Protein AF-M1MCZ2-F1 (afdb_monomer_lite)

Radius of gyration: 15.48 Å; chains: 1; bounding box: 37×19×55 Å

Structure (mmCIF, N/CA/C/O backbone):
data_AF-M1MCZ2-F1
#
_entry.id   AF-M1MCZ2-F1
#
loop_
_atom_site.group_PDB
_atom_site.id
_atom_site.type_symbol
_atom_site.label_atom_id
_atom_site.label_alt_id
_atom_site.label_comp_id
_atom_site.label_asym_id
_atom_site.label_entity_id
_atom_site.label_seq_id
_atom_site.pdbx_PDB_ins_code
_atom_site.Cartn_x
_atom_site.Cartn_y
_atom_site.Cartn_z
_atom_site.occupancy
_atom_site.B_iso_or_equiv
_atom_site.auth_seq_id
_atom_site.auth_comp_id
_atom_site.auth_asym_id
_atom_site.auth_atom_id
_atom_site.pdbx_PDB_model_num
ATOM 1 N N . MET A 1 1 ? 2.172 0.831 -41.152 1.00 47.84 1 MET A N 1
ATOM 2 C CA . MET A 1 1 ? 2.731 0.422 -39.843 1.00 47.84 1 MET A CA 1
ATOM 3 C C . MET A 1 1 ? 2.855 1.628 -38.897 1.00 47.84 1 MET A C 1
ATOM 5 O O . MET A 1 1 ? 3.911 1.875 -38.351 1.00 47.84 1 MET A O 1
ATOM 9 N N . PHE A 1 2 ? 1.785 2.411 -38.730 1.00 49.66 2 PHE A N 1
ATOM 10 C CA . PHE A 1 2 ? 1.726 3.553 -37.791 1.00 49.66 2 PHE A CA 1
ATOM 11 C C . PHE A 1 2 ? 0.605 3.340 -36.755 1.00 49.66 2 PHE A C 1
ATOM 13 O O . PHE A 1 2 ? 0.713 3.738 -35.603 1.00 49.66 2 PHE A O 1
ATOM 20 N N . ILE A 1 3 ? -0.438 2.600 -37.149 1.00 53.81 3 ILE A N 1
ATOM 21 C CA . ILE A 1 3 ? -1.619 2.287 -36.334 1.00 53.81 3 ILE A CA 1
ATOM 22 C C . ILE A 1 3 ? -1.286 1.341 -35.161 1.00 53.81 3 ILE A C 1
ATOM 24 O O . ILE A 1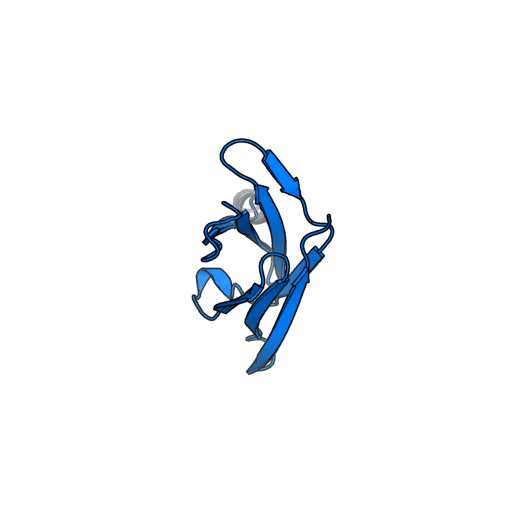 3 ? -1.830 1.505 -34.076 1.00 53.81 3 ILE A O 1
ATOM 28 N N . LEU A 1 4 ? -0.341 0.406 -35.333 1.00 50.59 4 LEU A N 1
ATOM 29 C CA . LEU A 1 4 ? 0.106 -0.490 -34.251 1.00 50.59 4 LEU A CA 1
ATOM 30 C C . LEU A 1 4 ? 0.876 0.249 -33.143 1.00 50.59 4 LEU A C 1
ATOM 32 O O . LEU A 1 4 ? 0.800 -0.147 -31.985 1.00 50.59 4 LEU A O 1
ATOM 36 N N . PHE A 1 5 ? 1.576 1.339 -33.479 1.00 49.56 5 PHE A N 1
ATOM 37 C CA . PHE A 1 5 ? 2.362 2.108 -32.510 1.00 49.56 5 PHE A CA 1
ATOM 38 C C . PHE A 1 5 ? 1.463 2.955 -31.595 1.00 49.56 5 PHE A C 1
ATOM 40 O O . PHE A 1 5 ? 1.713 3.048 -30.400 1.00 49.56 5 PHE A O 1
ATOM 47 N N . LEU A 1 6 ? 0.361 3.499 -32.128 1.00 51.62 6 LEU A N 1
ATOM 48 C CA . LEU A 1 6 ? -0.627 4.254 -31.344 1.00 51.62 6 LEU A CA 1
ATOM 49 C C . LEU A 1 6 ? -1.407 3.374 -30.355 1.00 51.62 6 LEU A C 1
ATOM 51 O O . LEU A 1 6 ? -1.767 3.840 -29.277 1.00 51.62 6 LEU A O 1
ATOM 55 N N . TYR A 1 7 ? -1.632 2.098 -30.686 1.00 51.38 7 TYR A N 1
ATOM 56 C CA . TYR A 1 7 ? -2.371 1.177 -29.816 1.00 51.38 7 TYR A CA 1
ATOM 57 C C . TYR A 1 7 ? -1.615 0.870 -28.513 1.00 51.38 7 TYR A C 1
ATOM 59 O O . TYR A 1 7 ? -2.226 0.829 -27.449 1.00 51.38 7 TYR A O 1
ATOM 67 N N . ALA A 1 8 ? -0.285 0.733 -28.568 1.00 50.44 8 ALA A N 1
ATOM 68 C CA . ALA A 1 8 ? 0.556 0.525 -27.383 1.00 50.44 8 ALA A CA 1
ATOM 69 C C . ALA A 1 8 ? 0.620 1.761 -26.460 1.00 50.44 8 ALA A C 1
ATOM 71 O O . ALA A 1 8 ? 0.868 1.630 -25.265 1.00 50.44 8 ALA A O 1
ATOM 72 N N . ILE A 1 9 ? 0.352 2.952 -27.005 1.00 52.84 9 ILE A N 1
ATOM 73 C CA . ILE A 1 9 ? 0.318 4.234 -26.284 1.00 52.84 9 ILE A CA 1
ATOM 74 C C . ILE A 1 9 ? -1.066 4.466 -25.630 1.00 52.84 9 ILE A C 1
ATOM 76 O O . ILE A 1 9 ? -1.214 5.339 -24.791 1.00 52.84 9 ILE A O 1
ATOM 80 N N . CYS A 1 10 ? -2.114 3.699 -25.950 1.00 50.75 10 CYS A N 1
ATOM 81 C CA . CYS A 1 10 ? -3.462 3.989 -25.425 1.00 50.75 10 CYS A CA 1
ATOM 82 C C . CYS A 1 10 ? -3.882 3.191 -24.185 1.00 50.75 10 CYS A C 1
ATOM 84 O O . CYS A 1 10 ? -4.921 3.500 -23.606 1.00 50.75 10 CYS A O 1
ATOM 86 N N . PHE A 1 11 ? -3.110 2.192 -23.750 1.00 53.72 11 PHE A N 1
ATOM 87 C CA . PHE A 1 11 ? -3.497 1.347 -22.617 1.00 53.72 11 PHE A CA 1
ATOM 88 C C . PHE A 1 11 ? -2.401 1.338 -21.552 1.00 53.72 11 PHE A C 1
ATOM 90 O O . PHE A 1 11 ? -1.529 0.467 -21.586 1.00 53.72 11 PHE A O 1
ATOM 97 N N . PRO A 1 12 ? -2.415 2.297 -20.606 1.00 60.22 12 PRO A N 1
ATOM 98 C CA . PRO A 1 12 ? -1.565 2.196 -19.429 1.00 60.22 12 PRO A CA 1
ATOM 99 C C . PRO A 1 12 ? -1.866 0.870 -18.723 1.00 60.22 12 PRO A C 1
ATOM 101 O O . PRO A 1 12 ? -3.018 0.551 -18.425 1.00 60.22 12 PRO A O 1
ATOM 104 N N . SER A 1 13 ? -0.829 0.071 -18.479 1.00 70.12 13 SER A N 1
ATOM 105 C CA . SER A 1 13 ? -0.972 -1.161 -17.707 1.00 70.12 13 SER A CA 1
ATOM 106 C C . SER A 1 13 ? -1.212 -0.774 -16.251 1.00 70.12 13 SER A C 1
ATOM 108 O O . SER A 1 13 ? -0.287 -0.315 -15.583 1.00 70.12 13 SER A O 1
ATOM 110 N N . SER A 1 14 ? -2.438 -0.959 -15.761 1.00 82.44 14 SER A N 1
ATOM 111 C CA . SER A 1 14 ? -2.790 -0.764 -14.352 1.00 82.44 14 SER A CA 1
ATOM 112 C C . SER A 1 14 ? -2.793 -2.093 -13.598 1.00 82.44 14 SER A C 1
ATOM 1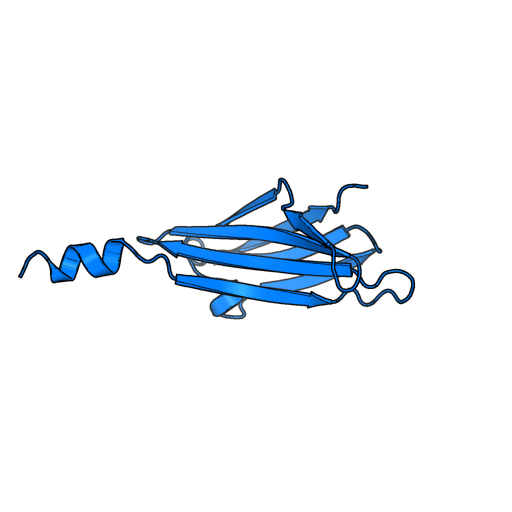14 O O . SER A 1 14 ? -3.425 -3.054 -14.052 1.00 82.44 14 SER A O 1
ATOM 116 N N . LYS A 1 15 ? -2.159 -2.153 -12.426 1.00 89.69 15 LYS A N 1
ATOM 117 C CA . LYS A 1 15 ? -2.226 -3.305 -11.515 1.00 89.69 15 LYS A CA 1
ATOM 118 C C . LYS A 1 15 ? -2.623 -2.870 -10.114 1.00 89.69 15 LYS A C 1
ATOM 120 O O . LYS A 1 15 ? -2.194 -1.830 -9.633 1.00 89.69 15 LYS A O 1
ATOM 125 N N . TYR A 1 16 ? -3.407 -3.707 -9.443 1.00 91.38 16 TYR A N 1
ATOM 126 C CA . TYR A 1 16 ? -3.880 -3.440 -8.090 1.00 91.38 16 TYR A CA 1
ATOM 127 C C . TYR A 1 16 ? -3.171 -4.329 -7.072 1.00 91.38 16 TYR A C 1
ATOM 129 O O . TYR A 1 16 ? -3.136 -5.552 -7.218 1.00 91.38 16 TYR A O 1
ATOM 137 N N . PHE A 1 17 ? -2.665 -3.712 -6.009 1.00 93.44 17 PHE A N 1
ATOM 138 C CA . PHE A 1 17 ? -2.040 -4.381 -4.872 1.00 93.44 17 PHE A CA 1
ATOM 139 C C . PHE A 1 17 ? -2.853 -4.114 -3.613 1.00 93.44 17 PHE A C 1
ATOM 141 O O . PHE A 1 17 ? -3.366 -3.015 -3.424 1.00 93.44 17 PHE A O 1
ATOM 148 N N . TYR A 1 18 ? -2.976 -5.124 -2.754 1.00 93.44 18 TYR A N 1
ATOM 149 C CA . TYR A 1 18 ? -3.837 -5.081 -1.576 1.00 93.44 18 TYR A CA 1
ATOM 150 C C . TYR A 1 18 ? -3.030 -5.446 -0.336 1.00 93.44 18 TYR A C 1
ATOM 152 O O . TYR A 1 18 ? -2.534 -6.567 -0.223 1.00 93.44 18 TYR A O 1
ATOM 160 N N . PHE A 1 19 ? -2.970 -4.533 0.625 1.00 93.25 19 PHE A N 1
ATOM 161 C CA . PHE A 1 19 ? -2.295 -4.735 1.900 1.00 93.25 19 PHE A CA 1
ATOM 162 C C . PHE A 1 19 ? -3.339 -4.673 3.008 1.00 93.25 19 PHE A C 1
ATOM 164 O O . PHE A 1 19 ? -3.986 -3.648 3.206 1.00 93.25 19 PHE A O 1
ATOM 171 N N . LYS A 1 20 ? -3.564 -5.793 3.696 1.00 92.62 20 LYS A N 1
ATOM 172 C CA . LYS A 1 20 ? -4.539 -5.863 4.791 1.00 92.62 20 LYS A CA 1
ATOM 173 C C . LYS A 1 20 ? -3.917 -5.324 6.077 1.00 92.62 20 LYS A C 1
ATOM 175 O O . LYS A 1 20 ? -2.775 -5.664 6.377 1.00 92.62 20 LYS A O 1
ATOM 180 N N . SER A 1 21 ? -4.687 -4.529 6.818 1.00 92.31 21 SER A N 1
ATOM 181 C CA . SER A 1 21 ? -4.340 -4.122 8.179 1.00 92.31 21 SER A CA 1
ATOM 182 C C . SER A 1 21 ? -4.196 -5.360 9.073 1.00 92.31 21 SER A C 1
ATOM 184 O O . SER A 1 21 ? -5.039 -6.260 8.986 1.00 92.31 21 SER A O 1
ATOM 186 N N . PRO A 1 22 ? -3.157 -5.430 9.923 1.00 91.94 22 PRO A N 1
ATOM 187 C CA . PRO A 1 22 ? -3.031 -6.468 10.939 1.00 91.94 22 PRO A CA 1
ATOM 188 C C . PRO A 1 22 ? -3.891 -6.191 12.186 1.00 91.94 22 PRO A C 1
ATOM 190 O O . PRO A 1 22 ? -3.983 -7.057 13.050 1.00 91.94 22 PRO A O 1
ATOM 193 N N . TYR A 1 23 ? -4.499 -5.006 12.312 1.00 87.75 23 TYR A N 1
ATOM 194 C CA . TYR A 1 23 ? -5.253 -4.611 13.504 1.00 87.75 23 TYR A CA 1
ATOM 195 C C . TYR A 1 23 ? -6.695 -5.133 13.455 1.00 87.75 23 TYR A C 1
ATOM 197 O O . TYR A 1 23 ? -7.457 -4.810 12.547 1.00 87.75 23 TYR A O 1
ATOM 205 N N . GLU A 1 24 ? -7.098 -5.920 14.456 1.00 76.38 24 GLU A N 1
ATOM 206 C CA . GLU A 1 24 ? -8.412 -6.588 14.479 1.00 76.38 24 GLU A CA 1
ATOM 207 C C . GLU A 1 24 ? -9.600 -5.619 14.566 1.00 76.38 24 GLU A C 1
ATOM 209 O O . GLU A 1 24 ? -10.663 -5.889 14.002 1.00 76.38 24 GLU A O 1
ATOM 214 N N . ASN A 1 25 ? -9.412 -4.465 15.213 1.00 74.50 25 ASN A N 1
ATOM 215 C CA . ASN A 1 25 ? -10.461 -3.457 15.393 1.00 74.50 25 ASN A CA 1
ATOM 216 C C . ASN A 1 25 ? -10.876 -2.784 14.079 1.00 74.50 25 ASN A C 1
ATOM 218 O O . ASN A 1 25 ? -11.954 -2.189 14.004 1.00 74.50 25 ASN A O 1
ATOM 222 N N . ASN A 1 26 ? -10.052 -2.875 13.027 1.00 70.00 26 ASN A N 1
ATOM 223 C CA . ASN A 1 26 ? -10.362 -2.279 11.742 1.00 70.00 26 ASN A CA 1
ATOM 224 C C . ASN A 1 26 ? -9.985 -3.185 10.558 1.00 70.00 26 ASN A C 1
ATOM 226 O O . ASN A 1 26 ? -8.834 -3.449 10.240 1.00 70.00 26 ASN A O 1
ATOM 230 N N . LYS A 1 27 ? -10.991 -3.622 9.793 1.00 82.56 27 LYS A N 1
ATOM 231 C CA . LYS A 1 27 ? -10.780 -4.367 8.536 1.00 82.56 27 LYS A CA 1
ATOM 232 C C . LYS A 1 27 ? -10.366 -3.429 7.393 1.00 82.56 27 LYS A C 1
ATOM 234 O O . LYS A 1 27 ? -10.959 -3.473 6.311 1.00 82.56 27 LYS A O 1
ATOM 239 N N . ARG A 1 28 ? -9.407 -2.534 7.651 1.00 89.81 28 ARG A N 1
ATOM 240 C CA . ARG A 1 28 ? -8.845 -1.620 6.652 1.00 89.81 28 ARG A CA 1
ATOM 241 C C . ARG A 1 28 ? -7.937 -2.381 5.700 1.00 89.81 28 ARG A C 1
ATOM 243 O O . ARG A 1 28 ? -7.210 -3.295 6.090 1.00 89.81 28 ARG A O 1
ATOM 250 N N . VAL A 1 29 ? -7.975 -1.989 4.437 1.00 92.69 29 VAL A N 1
ATOM 251 C CA . VAL A 1 29 ? -7.063 -2.471 3.404 1.00 92.69 29 VAL A CA 1
ATOM 252 C C . VAL A 1 29 ? -6.540 -1.265 2.646 1.00 92.69 29 VAL A C 1
ATOM 254 O O . VAL A 1 29 ? -7.332 -0.483 2.123 1.00 92.69 29 VAL A O 1
ATOM 257 N N . LEU A 1 30 ? -5.219 -1.134 2.579 1.00 93.75 30 LEU A N 1
ATOM 258 C CA . LEU A 1 30 ? -4.569 -0.220 1.653 1.00 93.75 30 LEU A CA 1
ATOM 259 C C . LEU A 1 30 ? -4.576 -0.866 0.270 1.00 93.75 30 LEU A C 1
ATOM 261 O O . LEU A 1 30 ? -4.126 -2.003 0.109 1.00 93.75 30 LEU A O 1
ATOM 265 N N . ILE A 1 31 ? -5.088 -0.147 -0.716 1.00 94.00 31 ILE A N 1
ATOM 266 C CA . ILE A 1 31 ? -5.079 -0.554 -2.114 1.00 94.00 31 ILE A CA 1
ATOM 267 C C . ILE A 1 31 ? -4.164 0.405 -2.864 1.00 94.00 31 ILE A C 1
ATOM 269 O O . ILE A 1 31 ? -4.299 1.619 -2.733 1.00 94.00 31 ILE A O 1
ATOM 273 N N . VAL A 1 32 ? -3.260 -0.141 -3.666 1.00 93.75 32 VAL A N 1
ATOM 274 C CA . VAL A 1 32 ? -2.392 0.637 -4.552 1.00 93.75 32 VAL A CA 1
ATOM 275 C C . VAL A 1 32 ? -2.755 0.294 -5.983 1.00 93.75 32 VAL A C 1
ATOM 277 O O . VAL A 1 32 ? -2.712 -0.878 -6.354 1.00 93.75 32 VAL A O 1
ATOM 280 N N . ASN A 1 33 ? -3.121 1.297 -6.774 1.00 92.81 33 ASN A N 1
ATOM 281 C CA . ASN A 1 33 ? -3.217 1.177 -8.222 1.00 92.81 33 ASN A CA 1
ATOM 282 C C . ASN A 1 33 ? -1.899 1.656 -8.827 1.00 92.81 33 ASN A C 1
ATOM 284 O O . ASN A 1 33 ? -1.621 2.854 -8.843 1.00 92.81 33 ASN A O 1
ATOM 288 N N . GLU A 1 34 ? -1.087 0.707 -9.273 1.00 91.19 34 GLU A N 1
ATOM 289 C CA . GLU A 1 34 ? 0.162 0.963 -9.968 1.00 91.19 34 GLU A CA 1
ATOM 290 C C . GLU A 1 34 ? -0.127 1.146 -11.457 1.00 91.19 34 GLU A C 1
ATOM 292 O O . GLU A 1 34 ? -0.554 0.202 -12.125 1.00 91.19 34 GLU A O 1
ATOM 297 N N . THR A 1 35 ? 0.094 2.350 -11.977 1.00 89.50 35 THR A N 1
ATOM 298 C CA . THR A 1 35 ? -0.027 2.646 -13.408 1.00 89.50 35 THR A CA 1
ATOM 299 C C . THR A 1 35 ? 1.351 2.934 -13.974 1.00 89.50 35 THR A C 1
ATOM 301 O O . THR A 1 35 ? 2.142 3.617 -13.333 1.00 89.50 35 THR A O 1
ATOM 304 N N . TYR A 1 36 ? 1.656 2.410 -15.159 1.00 83.31 36 TYR A N 1
ATOM 305 C CA . TYR A 1 36 ? 2.919 2.693 -15.839 1.00 83.31 36 TYR A CA 1
ATOM 306 C C . TYR A 1 36 ? 2.675 3.028 -17.301 1.00 83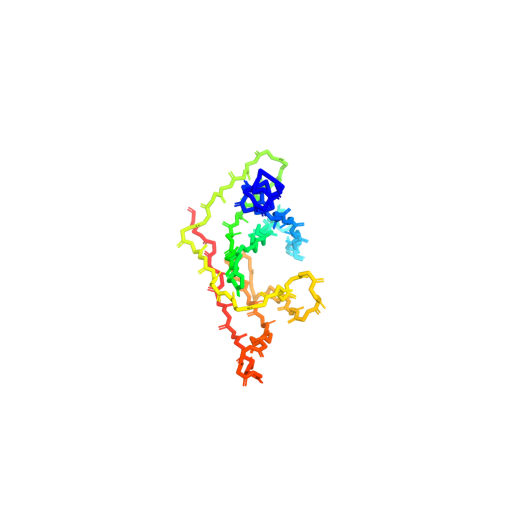.31 36 TYR A C 1
ATOM 308 O O . TYR A 1 36 ? 1.968 2.305 -18.013 1.00 83.31 36 TYR A O 1
ATOM 316 N N . PHE A 1 37 ? 3.261 4.136 -17.739 1.00 80.75 37 PHE A N 1
ATOM 317 C CA . PHE A 1 37 ? 3.077 4.670 -19.069 1.00 80.75 37 PHE A CA 1
ATOM 318 C C . PHE A 1 37 ? 4.286 5.494 -19.525 1.00 80.75 37 PHE A C 1
ATOM 320 O O . PHE A 1 37 ? 4.714 6.422 -18.849 1.00 80.75 37 PHE A O 1
ATOM 327 N N . LEU A 1 38 ? 4.828 5.163 -20.702 1.00 76.75 38 LEU A N 1
ATOM 328 C CA . LEU A 1 38 ? 5.941 5.889 -21.337 1.00 76.75 38 LEU A CA 1
ATOM 329 C C . LEU A 1 38 ? 7.144 6.166 -20.410 1.00 76.75 38 LEU A C 1
ATOM 331 O O . LEU A 1 38 ? 7.705 7.257 -20.426 1.00 76.75 38 LEU A O 1
ATOM 335 N N . GLY A 1 39 ? 7.564 5.177 -19.619 1.00 75.44 39 GLY A N 1
ATOM 336 C CA . GLY A 1 39 ? 8.763 5.299 -18.782 1.00 75.44 39 GLY A CA 1
ATOM 337 C C . GLY A 1 39 ? 8.517 5.875 -17.386 1.00 75.44 39 GLY A C 1
ATOM 338 O O . GLY A 1 39 ? 9.410 5.818 -16.551 1.00 75.44 39 GLY A O 1
ATOM 339 N N . SER A 1 40 ? 7.315 6.381 -17.114 1.00 81.19 40 SER A N 1
ATOM 340 C CA . SER A 1 40 ? 6.919 6.905 -15.809 1.00 81.19 40 SER A CA 1
ATOM 341 C C . SER A 1 40 ? 5.731 6.121 -15.278 1.00 81.19 40 SER A C 1
ATOM 343 O O . SER A 1 40 ? 4.887 5.644 -16.039 1.00 81.19 40 SER A O 1
ATOM 345 N N . GLY A 1 41 ? 5.650 5.972 -13.967 1.00 86.12 41 GLY A N 1
ATOM 346 C CA . GLY A 1 41 ? 4.486 5.396 -13.338 1.00 86.12 41 GLY A CA 1
ATOM 347 C C . GLY A 1 41 ? 4.018 6.169 -12.121 1.00 86.12 41 GLY A C 1
ATOM 348 O O . GLY A 1 41 ? 4.752 6.944 -11.512 1.00 86.12 41 GLY A O 1
ATOM 349 N N . THR A 1 42 ? 2.755 5.942 -11.788 1.00 88.69 42 THR A N 1
ATOM 350 C CA . THR A 1 42 ? 2.064 6.622 -10.699 1.00 88.69 42 THR A CA 1
ATOM 351 C C . THR A 1 42 ? 1.260 5.624 -9.887 1.00 88.69 42 THR A C 1
ATOM 353 O O . THR A 1 42 ? 0.453 4.855 -10.420 1.00 88.69 42 THR A O 1
ATOM 356 N N . GLY A 1 43 ? 1.509 5.613 -8.579 1.00 90.56 43 GLY A N 1
ATOM 357 C CA . GLY A 1 43 ? 0.821 4.804 -7.585 1.00 90.56 43 GLY A CA 1
ATOM 358 C C . GLY A 1 43 ? -0.272 5.622 -6.932 1.00 90.56 43 GLY A C 1
ATOM 359 O O . GLY A 1 43 ? 0.024 6.502 -6.127 1.00 90.56 43 GLY A O 1
ATOM 360 N N . TYR A 1 44 ? -1.524 5.321 -7.260 1.00 92.25 44 TYR A N 1
ATOM 361 C CA . TYR A 1 44 ? -2.675 5.928 -6.599 1.00 92.25 44 TYR A CA 1
ATOM 362 C C . TYR A 1 44 ? -3.091 5.085 -5.400 1.00 92.25 44 TYR A C 1
ATOM 364 O O . TYR A 1 44 ? -3.234 3.862 -5.512 1.00 92.25 44 TYR A O 1
ATOM 372 N N . PHE A 1 45 ? -3.313 5.738 -4.264 1.00 93.88 45 PHE A N 1
ATOM 373 C CA . PHE A 1 45 ? -3.702 5.065 -3.032 1.00 93.88 45 PHE A CA 1
ATOM 374 C C . PHE A 1 45 ? -5.209 5.120 -2.817 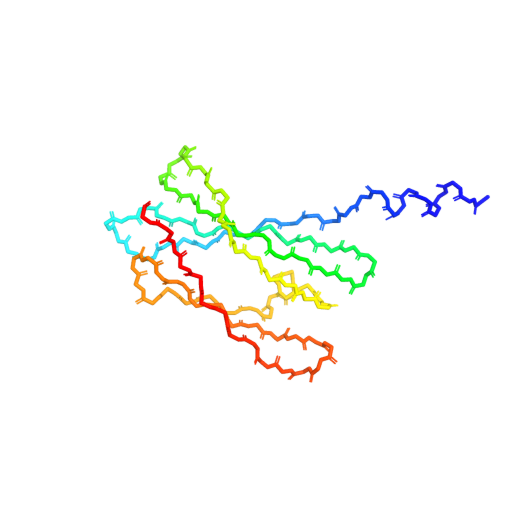1.00 93.88 45 PHE A C 1
ATOM 376 O O . PHE A 1 45 ? -5.863 6.143 -3.021 1.00 93.88 45 PHE A O 1
ATOM 383 N N . TYR A 1 46 ? -5.764 4.005 -2.357 1.00 92.94 46 TYR A N 1
ATOM 384 C CA . TYR A 1 46 ? -7.152 3.908 -1.942 1.00 92.94 46 TYR A CA 1
ATOM 385 C C . TYR A 1 46 ? -7.229 3.196 -0.602 1.00 92.94 46 TYR A C 1
ATOM 387 O O . TYR A 1 46 ? -6.498 2.246 -0.321 1.00 92.94 46 TYR A O 1
ATOM 395 N N . GLU A 1 47 ? -8.175 3.623 0.212 1.00 92.44 47 GLU A N 1
ATOM 396 C CA . GLU A 1 47 ? -8.539 2.949 1.440 1.00 92.44 47 GLU A CA 1
ATOM 397 C C . GLU A 1 47 ? -9.793 2.122 1.194 1.00 92.44 47 GLU A C 1
ATOM 399 O O . GLU A 1 47 ? -10.797 2.641 0.709 1.00 92.44 47 GLU A O 1
ATOM 404 N N . ARG A 1 48 ? -9.783 0.852 1.596 1.00 90.69 48 ARG A N 1
ATOM 405 C CA . ARG A 1 48 ? -11.018 0.090 1.766 1.00 90.69 48 ARG A CA 1
ATOM 406 C C . ARG A 1 48 ? -11.305 -0.142 3.240 1.00 90.69 48 ARG A C 1
ATOM 408 O O . ARG A 1 48 ? -10.541 -0.839 3.904 1.00 90.69 48 ARG A O 1
ATOM 415 N N . LYS A 1 49 ? -12.436 0.370 3.731 1.00 86.06 49 LYS A N 1
ATOM 416 C CA . LYS A 1 49 ? -12.989 0.032 5.055 1.00 86.06 49 LYS A CA 1
ATOM 417 C C . LYS A 1 49 ? -14.061 -1.052 4.869 1.00 86.06 49 LYS A C 1
ATOM 419 O O . LYS A 1 49 ? -15.045 -0.847 4.157 1.00 86.06 49 LYS A O 1
ATOM 424 N N . ASN A 1 50 ? -13.896 -2.206 5.521 1.00 78.31 50 ASN A N 1
ATOM 425 C CA . ASN A 1 50 ? -14.809 -3.357 5.416 1.00 78.31 50 ASN A CA 1
ATOM 426 C C . ASN A 1 50 ? -14.933 -3.901 3.970 1.00 78.31 50 ASN A C 1
ATOM 428 O O . ASN A 1 50 ? -13.941 -3.967 3.246 1.00 78.31 50 ASN A O 1
ATOM 432 N N . ILE A 1 51 ? -16.120 -4.377 3.568 1.00 72.50 51 ILE A N 1
ATOM 433 C CA . ILE A 1 51 ? -16.348 -5.045 2.270 1.00 72.50 51 ILE A CA 1
ATOM 434 C C . ILE A 1 51 ? -16.707 -4.050 1.152 1.00 72.50 51 ILE A C 1
ATOM 436 O O . ILE A 1 51 ? -16.424 -4.328 -0.009 1.00 72.50 51 ILE A O 1
ATOM 440 N N . ILE A 1 52 ? -17.305 -2.899 1.478 1.00 67.94 52 ILE A N 1
ATOM 441 C CA . ILE A 1 52 ? -18.103 -2.132 0.503 1.00 67.94 52 ILE A CA 1
ATOM 442 C C . ILE A 1 52 ? -17.496 -0.758 0.184 1.00 67.94 52 ILE A C 1
ATOM 444 O O . ILE A 1 52 ? -17.642 -0.269 -0.931 1.00 67.94 52 ILE A O 1
ATOM 448 N N . PHE A 1 53 ? -16.799 -0.125 1.130 1.00 80.62 53 PHE A N 1
ATOM 449 C CA . PHE A 1 53 ? -16.378 1.266 0.970 1.00 80.62 53 PHE A CA 1
ATOM 450 C C . PHE A 1 53 ? -14.927 1.359 0.509 1.00 80.62 53 PHE A C 1
ATOM 452 O O . PHE A 1 53 ? -14.029 1.063 1.295 1.00 80.62 53 PHE A O 1
ATOM 459 N N . ILE A 1 54 ? -14.713 1.771 -0.746 1.00 87.94 54 ILE A N 1
ATOM 460 C CA . ILE A 1 54 ? -13.399 2.124 -1.300 1.00 87.94 54 ILE A CA 1
ATOM 461 C C . ILE A 1 54 ? -13.352 3.643 -1.479 1.00 87.94 54 ILE A C 1
ATOM 463 O O . ILE A 1 54 ? -14.169 4.209 -2.202 1.00 87.94 54 ILE A O 1
ATOM 467 N N . LYS A 1 55 ? -12.387 4.296 -0.838 1.00 89.38 55 LYS A N 1
ATOM 468 C CA . LYS A 1 55 ? -12.153 5.739 -0.891 1.00 89.38 55 LYS A CA 1
ATOM 469 C C . LYS A 1 55 ? -10.817 6.009 -1.569 1.00 89.38 55 LYS A C 1
ATOM 471 O O . LYS A 1 55 ? -9.802 5.464 -1.150 1.00 89.38 55 LYS A O 1
ATOM 476 N N . CYS A 1 56 ? -10.811 6.859 -2.592 1.00 89.62 56 CYS A N 1
ATOM 477 C CA . CYS A 1 56 ? -9.568 7.397 -3.143 1.00 89.62 56 CYS A CA 1
ATOM 478 C C . CYS A 1 56 ? -8.903 8.300 -2.101 1.00 89.62 56 CYS A C 1
ATOM 480 O O . CYS A 1 56 ? -9.568 9.153 -1.509 1.00 89.62 56 CYS A O 1
ATOM 482 N N . MET A 1 57 ? -7.612 8.101 -1.865 1.00 90.06 57 MET A N 1
ATOM 483 C CA . MET A 1 57 ? -6.827 8.954 -0.984 1.00 90.06 57 MET A CA 1
ATOM 484 C C . MET A 1 57 ? -6.238 10.093 -1.811 1.00 90.06 57 MET A C 1
ATOM 486 O O . MET A 1 57 ? -5.809 9.882 -2.943 1.00 90.06 57 MET A O 1
ATOM 490 N N . ASN A 1 58 ? -6.175 11.301 -1.248 1.00 86.56 58 ASN A N 1
ATOM 491 C CA . ASN A 1 58 ? -5.526 12.439 -1.907 1.00 86.56 58 ASN A CA 1
ATOM 492 C C . ASN A 1 58 ? -3.992 12.372 -1.764 1.00 86.56 58 ASN A C 1
ATOM 494 O O . ASN A 1 58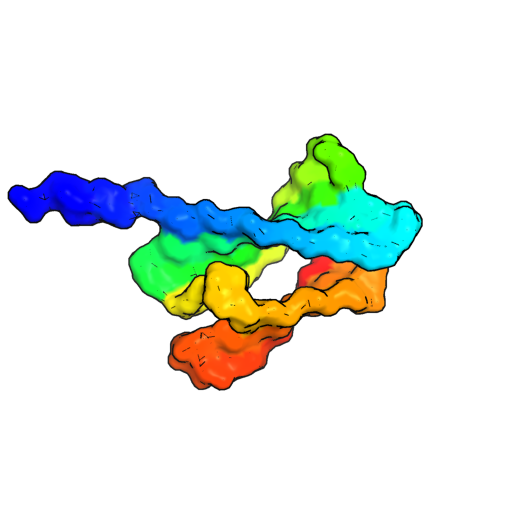 ? -3.346 13.325 -1.336 1.00 86.56 58 ASN A O 1
ATOM 498 N N . GLN A 1 59 ? -3.431 11.194 -2.026 1.00 86.88 59 GLN A N 1
ATOM 499 C CA . GLN A 1 59 ? -2.013 10.873 -1.949 1.00 86.88 59 GLN A CA 1
ATOM 500 C C . GLN A 1 59 ? -1.683 9.991 -3.153 1.00 86.88 59 GLN A C 1
ATOM 502 O O . GLN A 1 59 ? -2.439 9.081 -3.506 1.00 86.88 59 GLN A O 1
ATOM 507 N N . SER A 1 60 ? -0.544 10.254 -3.777 1.00 88.38 60 SER A N 1
ATOM 508 C CA . SER A 1 60 ? -0.011 9.458 -4.875 1.00 88.38 60 SER A CA 1
ATOM 509 C C . SER A 1 60 ? 1.499 9.566 -4.880 1.00 88.38 60 SER A C 1
ATOM 511 O O . SER A 1 60 ? 2.033 10.614 -4.522 1.00 88.38 60 SER A O 1
ATOM 513 N N . ILE A 1 61 ? 2.166 8.520 -5.344 1.00 87.69 61 ILE A N 1
ATOM 514 C CA . ILE A 1 61 ? 3.618 8.520 -5.538 1.00 87.69 61 ILE A CA 1
ATOM 515 C C . ILE A 1 61 ? 3.922 8.362 -7.017 1.00 87.69 61 ILE A C 1
ATOM 517 O O . ILE A 1 61 ? 3.247 7.602 -7.710 1.00 87.69 61 ILE A O 1
ATOM 521 N N . ASN A 1 62 ? 4.922 9.088 -7.496 1.00 86.50 62 ASN A N 1
ATOM 522 C CA . ASN A 1 62 ? 5.442 8.913 -8.843 1.00 86.50 62 ASN A CA 1
ATOM 523 C C . ASN A 1 62 ? 6.744 8.131 -8.754 1.00 86.50 62 ASN A C 1
ATOM 525 O O . ASN A 1 62 ? 7.540 8.340 -7.844 1.00 86.50 62 ASN A O 1
ATOM 529 N N . TYR A 1 63 ? 6.947 7.239 -9.705 1.00 83.56 63 TYR A N 1
ATOM 530 C CA . TYR A 1 63 ? 8.121 6.392 -9.781 1.00 83.56 63 TYR A CA 1
ATOM 531 C C . TYR A 1 63 ? 8.569 6.270 -11.233 1.00 83.56 63 TYR A C 1
ATOM 533 O O . TYR A 1 63 ? 7.756 6.254 -12.155 1.00 83.56 63 TYR A O 1
ATOM 541 N N . ASP A 1 64 ? 9.872 6.124 -11.442 1.00 79.25 64 ASP A N 1
ATOM 542 C CA . ASP A 1 64 ? 10.436 5.910 -12.782 1.00 79.25 64 ASP A CA 1
ATOM 543 C C . ASP A 1 64 ? 10.459 4.416 -13.170 1.00 79.25 64 ASP A C 1
ATOM 545 O O . ASP A 1 64 ? 10.789 4.026 -14.290 1.00 79.25 64 ASP A O 1
ATOM 549 N N . SER A 1 65 ? 10.072 3.541 -12.239 1.00 77.50 65 SER A N 1
ATOM 550 C CA . SER A 1 65 ? 10.005 2.082 -12.400 1.00 77.50 65 SER A CA 1
ATOM 551 C C . SER A 1 65 ? 8.716 1.525 -11.792 1.00 77.50 65 SER A C 1
ATOM 553 O O . SER A 1 65 ? 7.917 2.300 -11.309 1.00 77.50 65 SER A O 1
ATOM 555 N N . THR A 1 66 ? 8.465 0.212 -11.802 1.00 82.06 66 THR A N 1
ATOM 556 C CA . THR A 1 66 ? 7.231 -0.373 -11.224 1.00 82.06 66 THR A CA 1
ATOM 557 C C . THR A 1 66 ? 7.525 -1.125 -9.915 1.00 82.06 66 THR A C 1
ATOM 559 O O . THR A 1 66 ? 7.606 -2.358 -9.915 1.00 82.06 66 THR A O 1
ATOM 562 N N . PRO A 1 67 ? 7.745 -0.418 -8.784 1.00 84.56 67 PRO A N 1
ATOM 563 C CA . PRO A 1 67 ? 8.247 -1.030 -7.551 1.00 84.56 67 PRO A CA 1
ATOM 564 C C . PRO A 1 67 ? 7.295 -2.077 -6.959 1.00 84.56 67 PRO A C 1
ATOM 566 O O . PRO A 1 67 ? 7.746 -3.079 -6.395 1.00 84.56 67 PRO A O 1
ATOM 569 N N . PHE A 1 68 ? 5.979 -1.907 -7.119 1.00 86.94 68 PHE A N 1
ATOM 570 C CA . PHE A 1 68 ? 5.000 -2.876 -6.628 1.00 86.94 68 PHE A CA 1
ATOM 571 C C . PHE A 1 68 ? 4.977 -4.124 -7.515 1.00 86.94 68 PHE A C 1
ATOM 573 O O . PHE A 1 68 ? 4.984 -5.245 -6.997 1.00 86.94 68 PHE A O 1
ATOM 580 N N . SER A 1 69 ? 5.027 -3.961 -8.843 1.00 86.44 69 SER A N 1
ATOM 581 C CA . SER A 1 69 ? 5.153 -5.090 -9.779 1.00 86.44 69 SER A CA 1
ATOM 582 C C . SER A 1 69 ? 6.456 -5.867 -9.605 1.00 86.44 69 SER A C 1
ATOM 584 O O . SER A 1 69 ? 6.436 -7.098 -9.672 1.00 86.44 69 SER A O 1
ATOM 586 N N . ASN A 1 70 ? 7.562 -5.171 -9.344 1.00 84.62 70 ASN A N 1
ATOM 587 C CA . ASN A 1 70 ? 8.883 -5.772 -9.162 1.00 84.62 70 ASN A CA 1
ATOM 588 C C . ASN A 1 70 ? 9.081 -6.391 -7.770 1.00 84.62 70 ASN A C 1
ATOM 590 O O . ASN A 1 70 ? 10.084 -7.060 -7.537 1.00 84.62 70 ASN A O 1
ATOM 594 N N . ARG A 1 71 ? 8.109 -6.233 -6.857 1.00 79.44 71 ARG A N 1
ATOM 595 C CA . ARG A 1 71 ? 8.192 -6.672 -5.450 1.00 79.44 71 ARG A CA 1
ATOM 596 C C . ARG A 1 71 ? 9.354 -6.025 -4.688 1.00 79.44 71 ARG A C 1
ATOM 598 O O . ARG A 1 71 ? 9.825 -6.567 -3.692 1.00 79.44 71 ARG A O 1
ATOM 605 N N . GLU A 1 72 ? 9.764 -4.842 -5.119 1.00 84.56 72 GLU A N 1
ATOM 606 C CA . GLU A 1 72 ? 10.807 -4.021 -4.499 1.00 84.56 72 GLU A CA 1
ATOM 607 C C . GLU A 1 72 ? 10.192 -3.040 -3.494 1.00 84.56 72 GLU A C 1
ATOM 609 O O . GLU A 1 72 ? 10.664 -1.919 -3.318 1.00 84.56 72 GLU A O 1
ATOM 614 N N . VAL A 1 73 ? 9.108 -3.469 -2.841 1.00 88.81 73 VAL A N 1
ATOM 615 C CA . VAL A 1 73 ? 8.352 -2.672 -1.882 1.00 88.81 73 VAL A CA 1
ATOM 616 C C . VAL A 1 73 ? 8.206 -3.423 -0.565 1.00 88.81 73 VAL A C 1
ATOM 618 O O . VAL A 1 73 ? 7.909 -4.621 -0.531 1.00 88.81 73 VAL A O 1
ATOM 621 N N . LYS A 1 74 ? 8.382 -2.708 0.541 1.00 91.88 74 LYS A N 1
ATOM 622 C CA . LYS A 1 74 ? 8.040 -3.162 1.886 1.00 91.88 74 LYS A CA 1
ATOM 623 C C . LYS A 1 74 ? 6.930 -2.276 2.416 1.00 91.88 74 LYS A C 1
ATOM 625 O O . LYS A 1 74 ? 7.048 -1.058 2.428 1.00 91.88 74 LYS A O 1
ATOM 630 N N . VAL A 1 75 ? 5.852 -2.904 2.865 1.00 93.19 75 VAL A N 1
ATOM 631 C CA . VAL A 1 75 ? 4.712 -2.208 3.462 1.00 93.19 75 VAL A CA 1
ATOM 632 C C . VAL A 1 75 ? 4.654 -2.562 4.937 1.00 93.19 75 VAL A C 1
ATOM 634 O O . VAL A 1 75 ? 4.571 -3.738 5.296 1.00 93.19 75 VAL A O 1
ATOM 637 N N . LYS A 1 76 ? 4.694 -1.542 5.791 1.00 95.31 76 LYS A N 1
ATOM 638 C CA . LYS A 1 76 ? 4.648 -1.676 7.244 1.00 95.31 76 LYS A CA 1
ATOM 639 C C . LYS A 1 76 ? 3.508 -0.837 7.800 1.00 95.31 76 LYS A C 1
ATOM 641 O O . LYS A 1 76 ? 3.494 0.381 7.672 1.00 95.31 76 LYS A O 1
ATOM 646 N N . TRP A 1 77 ? 2.576 -1.490 8.476 1.00 93.94 77 TRP A N 1
ATOM 647 C CA . TRP A 1 77 ? 1.565 -0.800 9.267 1.00 93.94 77 TRP A CA 1
ATOM 648 C C . TRP A 1 77 ? 2.215 -0.279 10.551 1.00 93.94 77 TRP A C 1
ATOM 650 O O . TRP A 1 77 ? 2.816 -1.059 11.292 1.00 93.94 77 TRP A O 1
ATOM 660 N N . LEU A 1 78 ? 2.166 1.036 10.770 1.00 94.06 78 LEU A N 1
ATOM 661 C CA . LEU A 1 78 ? 2.697 1.668 11.981 1.00 94.06 78 LEU A CA 1
ATOM 662 C C . LEU A 1 78 ? 1.641 1.679 13.086 1.00 94.06 78 LEU A C 1
ATOM 664 O O . LEU A 1 78 ? 1.951 1.411 14.245 1.00 94.06 78 LEU A O 1
ATOM 668 N N . ASP A 1 79 ? 0.398 1.958 12.698 1.00 91.81 79 ASP A N 1
ATOM 669 C CA . ASP A 1 79 ? -0.791 1.896 13.536 1.00 91.81 79 ASP A CA 1
ATOM 670 C C . ASP A 1 79 ? -2.049 1.717 12.663 1.00 91.81 79 ASP A C 1
ATOM 672 O O . ASP A 1 79 ? -1.983 1.478 11.455 1.00 91.81 79 ASP A O 1
ATOM 676 N N . GLU A 1 80 ? -3.219 1.828 13.286 1.00 89.88 80 GLU A N 1
ATOM 677 C CA . GLU A 1 80 ? -4.531 1.699 12.656 1.00 89.88 80 GLU A CA 1
ATOM 678 C C . GLU A 1 80 ? -4.832 2.703 11.524 1.00 89.88 80 GLU A C 1
ATOM 680 O O . GLU A 1 80 ? -5.772 2.480 10.751 1.00 89.88 80 GLU A O 1
ATOM 685 N N . LYS A 1 81 ? -4.095 3.815 11.451 1.00 90.38 81 LYS A N 1
ATOM 686 C CA . LYS A 1 81 ? -4.306 4.941 10.529 1.00 90.38 81 LYS A CA 1
ATOM 687 C C . LYS A 1 81 ? -3.083 5.254 9.654 1.00 90.38 81 LYS A C 1
ATOM 689 O O . LYS A 1 81 ? -3.230 5.981 8.673 1.00 90.38 81 LYS A O 1
ATOM 694 N N . ASN A 1 82 ? -1.909 4.725 9.983 1.00 92.62 82 ASN A N 1
ATOM 695 C CA . ASN A 1 82 ? -0.649 5.078 9.339 1.00 92.62 82 ASN A CA 1
ATOM 696 C C . ASN A 1 82 ? 0.053 3.845 8.755 1.00 92.62 82 ASN A C 1
ATOM 698 O O . ASN A 1 82 ? 0.310 2.857 9.451 1.00 92.62 82 ASN A O 1
ATOM 702 N N . VAL A 1 83 ? 0.420 3.931 7.477 1.00 94.31 83 VAL A N 1
ATOM 703 C CA . VAL A 1 83 ? 1.165 2.897 6.752 1.00 94.31 83 VAL A CA 1
ATOM 704 C C . VAL A 1 83 ? 2.429 3.505 6.172 1.00 94.31 83 VAL A C 1
ATOM 706 O O . VAL A 1 83 ? 2.377 4.507 5.473 1.00 94.31 83 VAL A O 1
ATOM 709 N N . GLN A 1 84 ? 3.563 2.878 6.439 1.00 95.44 84 GLN A N 1
ATOM 710 C CA . GLN A 1 84 ? 4.835 3.208 5.821 1.00 95.44 84 GLN A CA 1
ATOM 711 C C . GLN A 1 84 ? 5.069 2.296 4.616 1.00 95.44 84 GLN A C 1
ATOM 713 O O . GLN A 1 84 ? 4.904 1.074 4.708 1.00 95.44 84 GLN A O 1
ATOM 718 N N . ILE A 1 85 ? 5.462 2.890 3.496 1.00 92.69 85 ILE A N 1
ATOM 719 C CA . ILE A 1 85 ? 5.861 2.190 2.280 1.00 92.69 85 ILE A CA 1
ATOM 720 C C . ILE A 1 85 ? 7.319 2.531 2.013 1.00 92.69 85 ILE A C 1
ATOM 722 O O . ILE A 1 85 ? 7.641 3.688 1.777 1.00 92.69 85 ILE A O 1
ATOM 726 N N . ASP A 1 86 ? 8.180 1.521 2.017 1.00 92.00 86 ASP A N 1
ATOM 727 C CA . ASP A 1 86 ? 9.571 1.656 1.599 1.00 92.00 86 ASP A CA 1
ATOM 728 C C . ASP A 1 86 ? 9.730 1.012 0.221 1.00 92.00 86 ASP A C 1
ATOM 730 O O . ASP A 1 86 ? 9.393 -0.164 0.054 1.00 92.00 86 ASP A O 1
ATOM 734 N N . TYR A 1 87 ? 10.248 1.742 -0.760 1.00 88.25 87 TYR A N 1
ATOM 735 C CA . TYR A 1 87 ? 10.520 1.218 -2.101 1.00 88.25 87 TYR A CA 1
ATOM 736 C C . TYR A 1 87 ? 11.880 1.670 -2.625 1.00 88.25 87 TYR A C 1
ATOM 738 O O . TYR A 1 87 ? 12.497 2.593 -2.097 1.00 88.25 87 TYR A O 1
ATOM 746 N N . ILE A 1 88 ? 12.368 0.985 -3.657 1.00 82.12 88 ILE A N 1
ATOM 747 C CA . ILE A 1 88 ? 13.573 1.389 -4.385 1.00 82.12 88 ILE A CA 1
ATOM 748 C C . ILE A 1 88 ? 13.139 2.122 -5.649 1.00 82.12 88 ILE A C 1
ATOM 750 O O . ILE A 1 88 ? 12.417 1.569 -6.480 1.00 82.12 88 ILE A O 1
ATOM 754 N N . ASN A 1 89 ? 13.589 3.365 -5.804 1.00 72.81 89 ASN A N 1
ATOM 755 C CA . ASN A 1 89 ? 13.413 4.093 -7.050 1.00 72.81 89 ASN A CA 1
ATOM 756 C C . ASN A 1 89 ? 14.614 3.827 -7.970 1.00 72.81 89 ASN A C 1
ATOM 758 O O . ASN A 1 89 ? 15.704 4.382 -7.796 1.00 72.81 89 ASN A O 1
ATOM 762 N N . ASN A 1 90 ? 14.421 2.933 -8.943 1.00 66.62 90 ASN A N 1
ATOM 763 C CA . ASN A 1 90 ? 15.495 2.406 -9.791 1.00 66.62 90 ASN A CA 1
ATOM 764 C C . ASN A 1 90 ? 16.161 3.436 -10.720 1.00 66.62 90 ASN A C 1
ATOM 766 O O . ASN A 1 90 ? 17.230 3.143 -11.250 1.00 66.62 90 ASN A O 1
ATOM 770 N N . SER A 1 91 ? 15.601 4.640 -10.890 1.00 63.28 91 SER A N 1
ATOM 771 C CA . SER A 1 91 ? 16.300 5.729 -11.597 1.00 63.28 91 SER A CA 1
ATOM 772 C C . SER A 1 91 ? 17.561 6.190 -10.871 1.00 63.28 91 SER A C 1
ATOM 774 O O . SER A 1 91 ? 18.504 6.660 -11.502 1.00 63.28 91 SER A O 1
ATOM 776 N N . VAL A 1 92 ? 17.579 6.074 -9.540 1.00 57.69 92 VAL A N 1
ATOM 777 C CA . VAL A 1 92 ? 18.639 6.656 -8.706 1.00 57.69 92 VAL A CA 1
ATOM 778 C C . VAL A 1 92 ? 19.253 5.615 -7.753 1.00 57.69 92 VAL A C 1
ATOM 780 O O . VAL A 1 92 ? 20.308 5.851 -7.176 1.00 57.69 92 VAL A O 1
ATOM 783 N 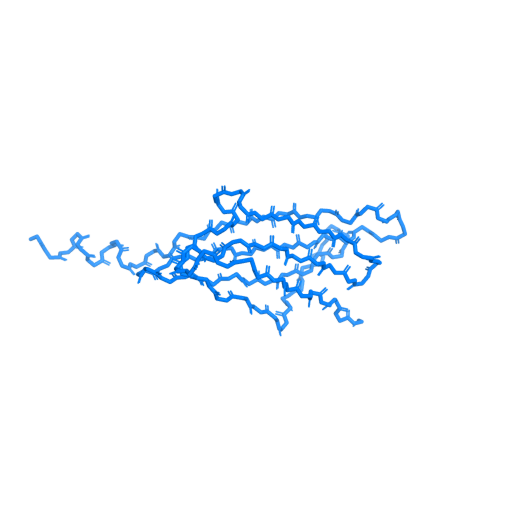N . GLY A 1 93 ? 18.632 4.438 -7.596 1.00 66.19 93 GLY A N 1
ATOM 784 C CA . GLY A 1 93 ? 19.086 3.397 -6.663 1.00 66.19 93 GLY A CA 1
ATOM 785 C C . GLY A 1 93 ? 18.904 3.786 -5.192 1.00 66.19 93 GLY A C 1
ATOM 786 O O . GLY A 1 93 ? 19.526 3.194 -4.312 1.00 66.19 93 GLY A O 1
ATOM 787 N N . HIS A 1 94 ? 18.068 4.791 -4.920 1.00 76.06 94 HIS A N 1
ATOM 788 C CA . HIS A 1 94 ? 17.774 5.252 -3.569 1.00 76.06 94 HIS A CA 1
ATOM 789 C C . HIS A 1 94 ? 16.549 4.540 -3.003 1.00 76.06 94 HIS A C 1
ATOM 791 O O . HIS A 1 94 ? 15.576 4.257 -3.705 1.00 76.06 94 HIS A O 1
ATOM 797 N N . HIS A 1 95 ? 16.616 4.282 -1.700 1.00 82.06 95 HIS A N 1
ATOM 798 C CA . HIS A 1 95 ? 15.456 3.906 -0.913 1.00 82.06 95 HIS A CA 1
ATOM 799 C C . HIS A 1 95 ? 14.625 5.153 -0.628 1.00 82.06 95 HIS A C 1
ATOM 801 O O . HIS A 1 95 ? 15.127 6.113 -0.041 1.00 82.06 95 HIS A O 1
ATOM 807 N N . GLU A 1 96 ? 13.363 5.114 -1.027 1.00 86.88 96 GLU A N 1
ATOM 808 C CA . GLU A 1 96 ? 12.366 6.124 -0.704 1.00 86.88 96 GLU A CA 1
ATOM 809 C C . GLU A 1 96 ? 11.392 5.542 0.323 1.00 86.88 96 GLU A C 1
ATOM 811 O O . GLU A 1 96 ? 11.027 4.364 0.266 1.00 86.88 96 GLU A O 1
ATOM 816 N N . THR A 1 97 ? 11.003 6.374 1.287 1.00 90.56 97 THR A N 1
ATOM 817 C CA . THR A 1 97 ? 10.040 6.030 2.332 1.00 90.56 97 THR A CA 1
ATOM 818 C C . THR A 1 97 ? 8.893 7.018 2.276 1.00 90.56 97 THR A C 1
ATOM 820 O O . THR A 1 97 ? 9.096 8.219 2.431 1.00 90.56 97 THR A O 1
ATOM 823 N N . GLU A 1 98 ? 7.683 6.493 2.138 1.00 90.81 98 GLU A N 1
ATOM 824 C CA . GLU A 1 98 ? 6.456 7.270 2.051 1.00 90.81 98 GLU A CA 1
ATOM 825 C C . GLU A 1 98 ? 5.509 6.906 3.189 1.00 90.81 98 GLU A C 1
ATOM 827 O O . GLU A 1 98 ? 5.272 5.730 3.487 1.00 90.81 98 GLU A O 1
ATOM 832 N N . LEU A 1 99 ? 4.969 7.931 3.850 1.00 92.88 99 LEU A N 1
ATOM 833 C CA . LEU A 1 99 ? 4.023 7.768 4.948 1.00 92.88 99 LEU A CA 1
ATOM 834 C C . LEU A 1 99 ? 2.605 8.032 4.453 1.00 92.88 99 LEU A C 1
ATOM 836 O O . LEU A 1 99 ? 2.193 9.178 4.276 1.00 92.88 99 LEU A O 1
ATOM 840 N N . ILE A 1 100 ? 1.841 6.956 4.319 1.00 92.56 100 ILE A N 1
ATOM 841 C CA . ILE A 1 100 ? 0.439 6.995 3.937 1.00 92.56 100 ILE A CA 1
ATOM 842 C C . ILE A 1 100 ? -0.423 7.153 5.182 1.00 92.56 100 ILE A C 1
ATOM 844 O O . ILE A 1 100 ? -0.451 6.286 6.060 1.00 92.56 100 ILE A O 1
ATOM 848 N N . LYS A 1 101 ? -1.146 8.270 5.246 1.00 92.00 101 LYS A N 1
ATOM 849 C CA . LYS A 1 101 ? -2.075 8.576 6.340 1.00 92.00 101 LYS A CA 1
ATOM 850 C C . LYS A 1 101 ? -3.501 8.421 5.849 1.00 92.00 101 LYS A C 1
ATOM 852 O O . LYS A 1 101 ? -3.889 9.100 4.899 1.00 92.00 101 LYS A O 1
ATOM 857 N N . PHE A 1 102 ? -4.277 7.553 6.486 1.00 87.50 102 PHE A N 1
ATOM 858 C CA . PHE A 1 102 ? -5.713 7.491 6.242 1.00 87.50 102 PHE A CA 1
ATOM 859 C C . PHE A 1 102 ? -6.390 8.700 6.882 1.00 87.50 102 PHE A C 1
ATOM 861 O O . PHE A 1 102 ? -6.246 8.924 8.086 1.00 87.50 102 PHE A O 1
ATOM 868 N N . ASP A 1 103 ? -7.147 9.451 6.085 1.00 76.00 103 ASP A N 1
ATOM 869 C CA . ASP A 1 103 ? -8.026 10.493 6.609 1.00 76.00 103 ASP A CA 1
ATOM 870 C C . ASP A 1 103 ? -9.065 9.882 7.569 1.00 76.00 103 ASP A C 1
ATOM 872 O O . ASP A 1 103 ? -9.440 8.704 7.450 1.00 76.00 103 ASP A O 1
ATOM 876 N N . GLU A 1 104 ? -9.551 10.693 8.508 1.00 60.25 104 GLU A N 1
ATOM 877 C CA . GLU A 1 104 ? -10.648 10.304 9.403 1.00 60.25 104 GLU A CA 1
ATOM 878 C C . GLU A 1 104 ? -11.962 10.072 8.642 1.00 60.25 104 GLU A C 1
ATOM 880 O O . GLU A 1 104 ? -12.320 10.896 7.767 1.00 60.25 104 GLU A O 1
#

pLDDT: mean 81.68, std 13.48, range [47.84, 95.44]

Sequence (104 aa):
MFILFLYAICFPSSKYFYFKSPYENNKRVLIVNETYFLGSGTGYFYERKNIIFIKCMNQSINYDSTPFSNREVKVKWLDEKNVQIDYINNSVGHHETELIKFDE

Foldseek 3Di:
DVVVVVVLQPDFDWDKDWAFDPDPVWRKIWIWIWTDHDQKIKTWIWIDTPDPDIGTDPDMDIASDRFVVVVQWDWDDPDPFWIKIWGQRVVVRDIDIDIHGHDD

Secondary structure (DSSP, 8-state):
--HHHHHHHS--EEEEEEEE-S-TT--EEEEEEEEEETTEEEEEEEEEETTTEEEEEEEEEEESS-TTTTT-EEEEE-SSSEEEEEEEETTTTEEEEEEEE---

Organism: NCBI:txid931276